Protein AF-A0AAD5MWE3-F1 (afdb_monomer_lite)

Foldseek 3Di:
DDDDDPDPPPPPDPPPPDDDDVVVVDDDDDDDDPDPVVVPDDQVVVLVVVVVVQCCCCPNPNVVVDVHDDDGDD

Secondary structure (DSSP, 8-state):
---PPP-----SS----PPPPGGGT----------HHHHT--HHHHHHHHHHHHHHHHHSTTTTT-S-------

pLDDT: mean 79.04, std 14.92, range [41.16, 95.56]

Structure (mmCIF, N/CA/C/O backbone):
data_AF-A0AAD5MWE3-F1
#
_entry.id   AF-A0AAD5MWE3-F1
#
loop_
_atom_site.group_PDB
_atom_site.id
_atom_site.type_symbol
_atom_site.label_atom_id
_atom_site.label_alt_id
_atom_site.label_comp_id
_atom_site.label_asym_id
_atom_site.label_entity_id
_atom_site.label_seq_id
_atom_site.pdbx_PDB_ins_code
_atom_site.Cartn_x
_atom_site.Cartn_y
_atom_site.Cartn_z
_atom_site.occupancy
_atom_site.B_iso_or_equiv
_atom_site.auth_seq_id
_atom_site.auth_comp_id
_atom_site.auth_asym_id
_atom_site.auth_atom_id
_atom_site.pdbx_PDB_model_num
ATOM 1 N N . MET A 1 1 ? 41.363 5.568 -51.781 1.00 43.19 1 MET A N 1
ATOM 2 C CA . MET A 1 1 ? 40.058 5.181 -51.198 1.00 43.19 1 MET A CA 1
ATOM 3 C C . MET A 1 1 ? 40.350 4.338 -49.968 1.00 43.19 1 MET A C 1
ATOM 5 O O . MET A 1 1 ? 41.134 3.423 -50.139 1.00 43.19 1 MET A O 1
ATOM 9 N N . ASN A 1 2 ? 39.839 4.681 -48.778 1.00 41.16 2 ASN A N 1
ATOM 10 C CA . ASN A 1 2 ? 39.629 3.762 -47.640 1.00 41.16 2 ASN A CA 1
ATOM 11 C C . ASN A 1 2 ? 38.947 4.533 -46.499 1.00 41.16 2 ASN A C 1
ATOM 13 O O . ASN A 1 2 ? 39.597 5.241 -45.737 1.00 41.16 2 ASN A O 1
ATOM 17 N N . LYS A 1 3 ? 37.614 4.440 -46.424 1.00 45.84 3 LYS A N 1
ATOM 18 C CA . LYS A 1 3 ? 36.822 4.946 -45.297 1.00 45.84 3 LYS A CA 1
ATOM 19 C C . LYS A 1 3 ? 36.580 3.772 -44.349 1.00 45.84 3 LYS A C 1
ATOM 21 O O . LYS A 1 3 ? 35.882 2.835 -44.723 1.00 45.84 3 LYS A O 1
ATOM 26 N N . GLN A 1 4 ? 37.173 3.803 -43.159 1.00 50.06 4 GLN A N 1
ATOM 27 C CA . GLN A 1 4 ? 36.833 2.868 -42.087 1.00 50.06 4 GLN A CA 1
ATOM 28 C C . GLN A 1 4 ? 35.442 3.218 -41.555 1.00 50.06 4 GLN A C 1
ATOM 30 O O . GLN A 1 4 ? 35.207 4.320 -41.065 1.00 50.06 4 GLN A O 1
ATOM 35 N N . ALA A 1 5 ? 34.512 2.281 -41.727 1.00 60.03 5 ALA A N 1
ATOM 36 C CA . ALA A 1 5 ? 33.179 2.348 -41.153 1.00 60.03 5 ALA A CA 1
ATOM 37 C C . ALA A 1 5 ? 33.269 2.271 -39.617 1.00 60.03 5 ALA A C 1
ATOM 39 O O . ALA A 1 5 ? 34.130 1.551 -39.100 1.00 60.03 5 ALA A O 1
ATOM 40 N N . PRO A 1 6 ? 32.401 2.976 -38.872 1.00 53.69 6 PRO A N 1
ATOM 41 C CA . PRO A 1 6 ? 32.343 2.816 -37.430 1.00 53.69 6 PRO A CA 1
ATOM 42 C C . PRO A 1 6 ? 31.898 1.388 -37.112 1.00 53.69 6 PRO A C 1
ATOM 44 O O . PRO A 1 6 ? 30.844 0.923 -37.550 1.00 53.69 6 PRO A O 1
ATOM 47 N N . MET A 1 7 ? 32.741 0.689 -36.360 1.00 50.75 7 MET A N 1
ATOM 48 C CA . MET A 1 7 ? 32.490 -0.653 -35.859 1.00 50.75 7 MET A CA 1
ATOM 49 C C . MET A 1 7 ? 31.286 -0.592 -34.910 1.00 50.75 7 MET A C 1
ATOM 51 O O . MET A 1 7 ? 31.432 -0.254 -33.736 1.00 50.75 7 MET A O 1
ATOM 55 N N . CYS A 1 8 ? 30.080 -0.897 -35.395 1.00 53.78 8 CYS A N 1
ATOM 56 C CA . CYS A 1 8 ? 28.993 -1.272 -34.498 1.00 53.78 8 CYS A CA 1
ATOM 57 C C . CYS A 1 8 ? 29.465 -2.515 -33.744 1.00 53.78 8 CYS A C 1
ATOM 59 O O . CYS A 1 8 ? 29.662 -3.567 -34.356 1.00 53.78 8 CYS A O 1
ATOM 61 N N . MET A 1 9 ? 29.686 -2.392 -32.433 1.00 60.44 9 MET A N 1
ATOM 62 C CA . 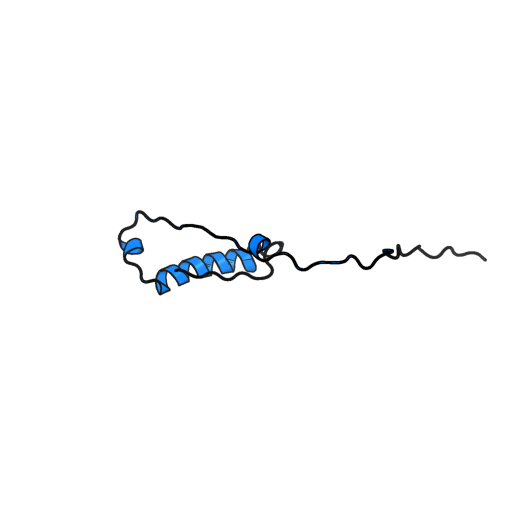MET A 1 9 ? 29.878 -3.543 -31.558 1.00 60.44 9 MET A CA 1
ATOM 63 C C . MET A 1 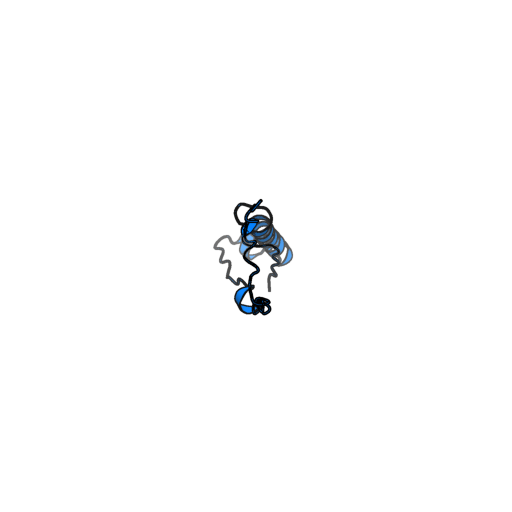9 ? 28.608 -4.392 -31.631 1.00 60.44 9 MET A C 1
ATOM 65 O O . MET A 1 9 ? 27.648 -4.170 -30.899 1.00 60.44 9 MET A O 1
ATOM 69 N N . MET A 1 10 ? 28.580 -5.352 -32.555 1.00 58.19 10 MET A N 1
ATOM 70 C CA . MET A 1 10 ? 27.613 -6.434 -32.517 1.00 58.19 10 MET A CA 1
ATOM 71 C C . MET A 1 10 ? 27.868 -7.182 -31.216 1.00 58.19 10 MET A C 1
ATOM 73 O O . MET A 1 10 ? 28.876 -7.879 -31.087 1.00 58.19 10 MET A O 1
ATOM 77 N N . LEU A 1 11 ? 26.980 -6.993 -30.239 1.00 56.62 11 LEU A N 1
ATOM 78 C CA . LEU A 1 11 ? 26.922 -7.805 -29.032 1.00 56.62 11 LEU A CA 1
ATOM 79 C C . LEU A 1 11 ? 26.803 -9.265 -29.479 1.00 56.62 11 LEU A C 1
ATOM 81 O O . LEU A 1 11 ? 25.754 -9.735 -29.915 1.00 56.62 11 LEU A O 1
ATOM 85 N N . LYS A 1 12 ? 27.939 -9.958 -29.461 1.00 55.22 12 LYS A N 1
ATOM 86 C CA . LYS A 1 12 ? 28.091 -11.338 -29.904 1.00 55.22 12 LYS A CA 1
ATOM 87 C C . LYS A 1 12 ? 27.566 -12.234 -28.789 1.00 55.22 12 LYS A C 1
ATOM 89 O O . LYS A 1 12 ? 28.349 -12.740 -27.999 1.00 55.22 12 LYS A O 1
ATOM 94 N N . SER A 1 13 ? 26.244 -12.328 -28.678 1.00 60.53 13 SER A N 1
ATOM 95 C CA . SER A 1 13 ? 25.449 -13.399 -28.055 1.00 60.53 13 SER A CA 1
ATOM 96 C C . SER A 1 13 ? 24.050 -12.847 -27.780 1.00 60.53 13 SER A C 1
ATOM 98 O O . SER A 1 13 ? 23.950 -11.734 -27.260 1.00 60.53 13 SER A O 1
ATOM 100 N N . PRO A 1 14 ? 22.964 -13.591 -28.056 1.00 58.34 14 PRO A N 1
ATOM 101 C CA . PRO A 1 14 ? 21.688 -13.270 -27.442 1.00 58.34 14 PRO A CA 1
ATOM 102 C C . PRO A 1 14 ? 21.900 -13.400 -25.934 1.00 58.34 14 PRO A C 1
ATOM 104 O O . PRO A 1 14 ? 22.093 -14.500 -25.417 1.00 58.34 14 PRO A O 1
ATOM 107 N N . MET A 1 15 ? 21.954 -12.266 -25.238 1.00 58.06 15 MET A N 1
ATOM 108 C CA . MET A 1 15 ? 21.873 -12.237 -23.788 1.00 58.06 15 MET A CA 1
ATOM 109 C C . MET A 1 15 ? 20.612 -13.028 -23.438 1.00 58.06 15 MET A C 1
ATOM 111 O O . MET A 1 15 ? 19.508 -12.616 -23.793 1.00 58.06 15 MET A O 1
ATOM 115 N N . ARG A 1 16 ? 20.770 -14.223 -22.856 1.00 58.31 16 ARG A N 1
ATOM 116 C CA . ARG A 1 16 ? 19.651 -15.001 -22.327 1.00 58.31 16 ARG A CA 1
ATOM 117 C C . ARG A 1 16 ? 19.121 -14.220 -21.133 1.00 58.31 16 ARG A C 1
ATOM 119 O O . ARG A 1 16 ? 19.576 -14.404 -20.012 1.00 58.31 16 ARG A O 1
ATOM 126 N N . ILE A 1 17 ? 18.231 -13.273 -21.409 1.00 67.44 17 ILE A N 1
ATOM 127 C CA . ILE A 1 17 ? 17.464 -12.569 -20.390 1.00 67.44 17 ILE A CA 1
ATOM 128 C C . ILE A 1 17 ? 16.452 -13.594 -19.889 1.00 67.44 17 ILE A C 1
ATOM 130 O O . ILE A 1 17 ? 15.389 -13.779 -20.478 1.00 67.44 17 ILE A O 1
ATOM 134 N N . GLU A 1 18 ? 16.842 -14.351 -18.869 1.00 74.44 18 GLU A N 1
ATOM 135 C CA . GLU A 1 18 ? 15.912 -15.222 -18.163 1.00 74.44 18 GLU A CA 1
ATOM 136 C C . GLU A 1 18 ? 14.896 -14.362 -17.404 1.00 74.44 18 GLU A C 1
ATOM 138 O O . GLU A 1 18 ? 15.195 -13.242 -16.979 1.00 74.44 18 GLU A O 1
ATOM 143 N N . ALA A 1 19 ? 13.667 -14.865 -17.275 1.00 75.06 19 ALA A N 1
ATOM 144 C CA . ALA A 1 19 ? 12.631 -14.164 -16.533 1.00 75.06 19 ALA A CA 1
ATOM 145 C C . ALA A 1 19 ? 13.070 -13.992 -15.073 1.00 75.06 19 ALA A C 1
ATOM 147 O O . ALA A 1 19 ? 13.523 -14.945 -14.439 1.00 75.06 19 ALA A O 1
ATOM 148 N N . ILE A 1 20 ? 12.926 -12.778 -14.538 1.00 75.38 20 ILE A N 1
ATOM 149 C CA . ILE A 1 20 ? 13.263 -12.489 -13.144 1.00 75.38 20 ILE A CA 1
ATOM 150 C C . ILE A 1 20 ? 12.328 -13.319 -12.243 1.00 75.38 20 ILE A C 1
ATOM 152 O O . ILE A 1 20 ? 11.107 -13.223 -12.393 1.00 75.38 20 ILE A O 1
ATOM 156 N N . PRO A 1 21 ? 12.864 -14.129 -11.313 1.00 79.69 21 PRO A N 1
ATOM 157 C CA . PRO A 1 21 ? 12.055 -14.887 -10.365 1.00 79.69 21 PRO A CA 1
ATOM 158 C C . PRO A 1 21 ? 11.097 -13.998 -9.553 1.00 79.69 21 PRO A C 1
ATOM 160 O O . PRO A 1 21 ? 11.450 -12.896 -9.135 1.00 79.69 21 PRO A O 1
ATOM 163 N N . VAL A 1 22 ? 9.873 -14.478 -9.301 1.00 73.19 22 VAL A N 1
ATOM 164 C CA . VAL A 1 22 ? 8.786 -13.684 -8.682 1.00 73.19 22 VAL A CA 1
ATOM 165 C C . VAL A 1 22 ? 9.134 -13.178 -7.281 1.00 73.19 22 VAL A C 1
ATOM 167 O O . VAL A 1 22 ? 8.767 -12.066 -6.914 1.00 73.19 22 VAL A O 1
ATOM 170 N N . ASN A 1 23 ? 9.909 -13.951 -6.524 1.00 73.44 23 ASN A N 1
ATOM 171 C CA . ASN A 1 23 ? 10.429 -13.570 -5.210 1.00 73.44 23 ASN A CA 1
ATOM 172 C C . ASN A 1 23 ? 11.330 -12.323 -5.251 1.00 73.44 23 ASN A C 1
ATOM 174 O O . ASN A 1 23 ? 11.443 -11.632 -4.246 1.00 73.44 23 ASN A O 1
ATOM 178 N N . HIS A 1 24 ? 11.951 -12.010 -6.392 1.00 74.38 24 HIS A N 1
ATOM 179 C CA . HIS A 1 24 ? 12.728 -10.779 -6.575 1.00 74.38 24 HIS A CA 1
ATOM 180 C C . HIS A 1 24 ? 11.853 -9.591 -7.016 1.00 74.38 24 HIS A C 1
ATOM 182 O O . HIS A 1 24 ? 12.332 -8.461 -7.059 1.00 74.38 24 HIS A O 1
ATOM 188 N N . MET A 1 25 ? 10.577 -9.833 -7.339 1.00 76.50 25 MET A N 1
ATOM 189 C CA . MET A 1 25 ? 9.599 -8.821 -7.764 1.00 76.50 25 MET A CA 1
ATOM 190 C C . MET A 1 25 ? 8.556 -8.502 -6.681 1.00 76.50 25 MET A C 1
A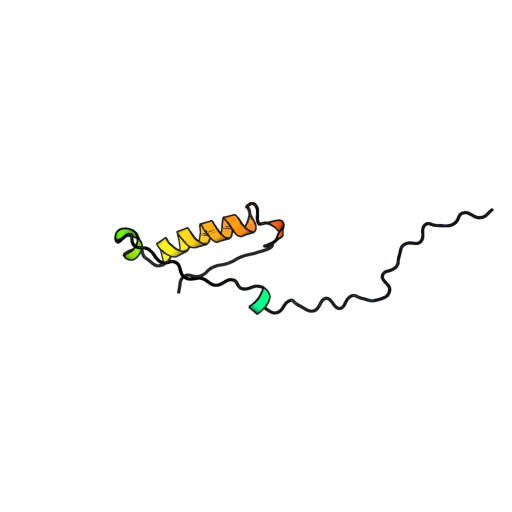TOM 192 O O . MET A 1 25 ? 7.748 -7.592 -6.852 1.00 76.50 25 MET A O 1
ATOM 196 N N . SER A 1 26 ? 8.550 -9.244 -5.570 1.00 73.38 26 SER A N 1
ATOM 197 C CA . SER A 1 26 ? 7.590 -9.080 -4.478 1.00 73.38 26 SER A CA 1
ATOM 198 C C . SER A 1 26 ? 8.191 -8.322 -3.296 1.00 73.38 26 SER A C 1
ATOM 200 O O . SER A 1 26 ? 9.214 -8.732 -2.752 1.00 73.38 26 SER A O 1
ATOM 202 N N . LEU A 1 27 ? 7.503 -7.272 -2.843 1.00 76.19 27 LEU A N 1
ATOM 203 C CA . LEU A 1 27 ? 7.766 -6.599 -1.572 1.00 76.19 27 LEU A CA 1
ATOM 204 C C . LEU A 1 27 ? 6.608 -6.884 -0.608 1.00 76.19 27 LEU A C 1
ATOM 206 O O . LEU A 1 27 ? 5.448 -6.672 -0.955 1.00 76.19 27 LEU A O 1
ATOM 210 N N . SER A 1 28 ? 6.919 -7.333 0.605 1.00 76.69 28 SER A N 1
ATOM 211 C CA . SER A 1 28 ? 5.945 -7.553 1.680 1.00 76.69 28 SER A CA 1
ATOM 212 C C . SER A 1 28 ? 6.316 -6.744 2.918 1.00 76.69 28 SER A C 1
ATOM 214 O O . SER A 1 28 ? 7.497 -6.531 3.189 1.00 76.69 28 SER A O 1
ATOM 216 N N . GLY A 1 29 ? 5.323 -6.338 3.704 1.00 80.69 29 GLY A N 1
ATOM 217 C CA . GLY A 1 29 ? 5.541 -5.624 4.958 1.00 80.69 29 GLY A CA 1
ATOM 218 C C . GLY A 1 29 ? 4.319 -5.678 5.868 1.00 80.69 29 GLY A C 1
ATOM 219 O O . GLY A 1 29 ? 3.244 -6.105 5.452 1.00 80.69 29 GLY A O 1
ATOM 220 N N . VAL A 1 30 ? 4.497 -5.235 7.110 1.00 84.69 30 VAL A N 1
ATOM 221 C CA . VAL A 1 30 ? 3.431 -5.138 8.115 1.00 84.69 30 VAL A CA 1
ATOM 222 C C . VAL A 1 30 ? 3.238 -3.671 8.477 1.00 84.69 30 VAL A C 1
ATOM 224 O O . VAL A 1 30 ? 4.204 -2.963 8.755 1.00 84.69 30 VAL A O 1
ATOM 227 N N . LEU A 1 31 ? 1.985 -3.216 8.467 1.00 82.75 31 LEU A N 1
ATOM 228 C CA . LEU A 1 31 ? 1.604 -1.882 8.921 1.00 82.75 31 LEU A CA 1
ATOM 229 C C . LEU A 1 31 ? 1.020 -1.987 10.326 1.00 82.75 31 LEU A C 1
ATOM 231 O O . LEU A 1 31 ? -0.057 -2.546 10.516 1.00 82.75 31 LEU A O 1
ATOM 235 N N . THR A 1 32 ? 1.722 -1.421 11.300 1.00 87.75 32 THR A N 1
ATOM 236 C CA . THR A 1 32 ? 1.249 -1.342 12.683 1.00 87.75 32 THR A CA 1
ATOM 237 C C . THR A 1 32 ? 0.719 0.059 12.951 1.00 87.75 32 THR A C 1
ATOM 239 O O . THR A 1 32 ? 1.341 1.048 12.564 1.00 87.75 32 THR A O 1
ATOM 242 N N . THR A 1 33 ? -0.422 0.162 13.631 1.00 88.38 33 THR A N 1
ATOM 243 C CA . THR A 1 33 ? -0.981 1.444 14.069 1.00 88.38 33 THR A CA 1
ATOM 244 C C . THR A 1 33 ? -1.277 1.418 15.560 1.00 88.38 33 THR A C 1
ATOM 246 O O . THR A 1 33 ? -1.704 0.401 16.100 1.00 88.38 33 THR A O 1
ATOM 249 N N . THR A 1 34 ? -1.061 2.549 16.224 1.00 93.31 34 THR A N 1
ATOM 250 C CA . THR A 1 34 ? -1.503 2.799 17.604 1.00 93.31 34 THR A CA 1
ATOM 251 C C . THR A 1 34 ? -2.801 3.606 17.648 1.00 93.31 34 THR A C 1
ATOM 253 O O . THR A 1 34 ? -3.383 3.807 18.711 1.00 93.31 34 THR A O 1
ATOM 256 N N . ASN A 1 35 ? -3.275 4.080 16.492 1.00 93.00 35 ASN A N 1
ATOM 257 C CA . ASN A 1 35 ? -4.496 4.856 16.388 1.00 93.00 35 ASN A CA 1
ATOM 258 C C . ASN A 1 35 ? -5.714 3.918 16.396 1.00 93.00 35 ASN A C 1
ATOM 260 O O . ASN A 1 35 ? -5.924 3.147 15.458 1.00 93.00 35 ASN A O 1
ATOM 264 N N . ILE A 1 36 ? -6.536 4.017 17.444 1.00 93.44 36 ILE A N 1
ATOM 265 C CA . ILE A 1 36 ? -7.693 3.133 17.646 1.00 93.44 36 ILE A CA 1
ATOM 266 C C . ILE A 1 36 ? -8.758 3.262 16.548 1.00 93.44 36 ILE A C 1
ATOM 268 O O . ILE A 1 36 ? -9.415 2.282 16.207 1.00 93.44 36 ILE A O 1
ATOM 272 N N . ILE A 1 37 ? -8.887 4.441 15.932 1.00 94.44 37 ILE A N 1
ATOM 273 C CA . ILE A 1 37 ? -9.810 4.656 14.812 1.00 94.44 37 ILE A CA 1
ATOM 274 C C . ILE A 1 37 ? -9.333 3.833 13.613 1.00 94.44 37 ILE A C 1
ATOM 276 O O . ILE A 1 37 ? -10.112 3.076 13.040 1.00 94.44 37 ILE A O 1
ATOM 280 N N . MET A 1 38 ? -8.045 3.909 13.277 1.00 93.50 38 MET A N 1
ATOM 281 C CA . MET A 1 38 ? -7.462 3.126 12.182 1.00 93.50 38 MET A CA 1
ATOM 282 C C . MET A 1 38 ? -7.491 1.619 12.451 1.00 93.50 38 MET A C 1
ATOM 284 O O . MET A 1 38 ? -7.675 0.838 11.523 1.00 93.50 38 MET A O 1
ATOM 288 N N . ALA A 1 39 ? -7.358 1.191 13.708 1.00 91.00 39 ALA A N 1
ATOM 289 C CA . ALA A 1 3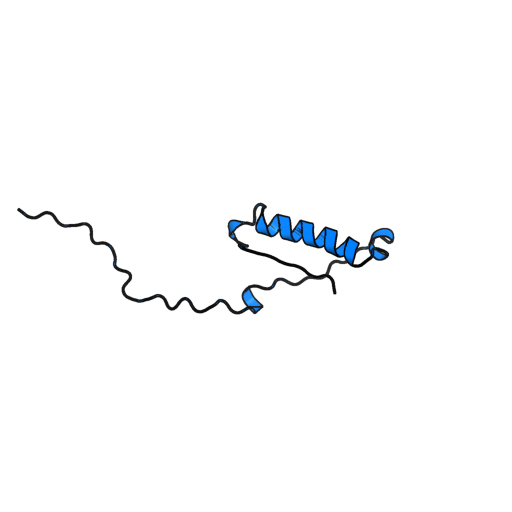9 ? -7.494 -0.220 14.068 1.00 91.00 39 ALA A CA 1
ATOM 290 C C . ALA A 1 39 ? -8.901 -0.770 13.758 1.00 91.00 39 ALA A C 1
ATOM 292 O O . ALA A 1 39 ? -9.038 -1.938 13.410 1.00 91.00 39 ALA A O 1
ATOM 293 N N . SER A 1 40 ? -9.934 0.077 13.830 1.00 93.81 40 SER A N 1
ATOM 294 C CA . SER A 1 40 ? -11.318 -0.286 13.491 1.00 93.81 40 SER A CA 1
ATOM 295 C C . SER A 1 40 ? -11.660 -0.173 12.000 1.00 93.81 40 SER A C 1
ATOM 297 O O . SER A 1 40 ? -12.791 -0.447 11.594 1.00 93.81 40 SER A O 1
ATOM 299 N N . TRP A 1 41 ? -10.711 0.251 11.163 1.00 94.69 41 TRP A N 1
ATOM 300 C CA . TRP A 1 41 ? -10.955 0.402 9.736 1.00 94.69 41 TRP A CA 1
ATOM 301 C C . TRP A 1 41 ? -11.212 -0.936 9.055 1.00 94.69 41 TRP A C 1
ATOM 303 O O . TRP A 1 41 ? -10.543 -1.940 9.295 1.00 94.69 41 TRP A O 1
ATOM 313 N N . SER A 1 42 ? -12.160 -0.921 8.121 1.00 94.69 42 SER A N 1
ATOM 314 C CA . SER A 1 42 ? -12.408 -2.072 7.260 1.00 94.69 42 SER A CA 1
ATOM 315 C C . SER A 1 42 ? -11.202 -2.367 6.359 1.00 94.69 42 SER A C 1
ATOM 317 O O . SER A 1 42 ? -10.398 -1.484 6.044 1.00 94.69 42 SER A O 1
ATOM 319 N N . ARG A 1 43 ? -11.122 -3.599 5.841 1.00 93.44 43 ARG A N 1
ATOM 320 C CA . ARG A 1 43 ? -10.105 -3.979 4.843 1.00 93.44 43 ARG A CA 1
ATOM 321 C C . ARG A 1 43 ? -10.084 -3.043 3.629 1.00 93.44 43 ARG A C 1
ATOM 323 O O . ARG A 1 43 ? -9.009 -2.704 3.156 1.00 93.44 43 ARG A O 1
ATOM 330 N N . GLY A 1 44 ? -11.241 -2.558 3.163 1.00 95.56 44 GLY A N 1
ATOM 331 C CA . GLY A 1 44 ? -11.319 -1.619 2.032 1.00 95.56 44 GLY A CA 1
ATOM 332 C C . GLY A 1 44 ? -10.723 -0.234 2.327 1.00 95.56 44 GLY A C 1
ATOM 333 O O . GLY A 1 44 ? -10.111 0.390 1.456 1.00 95.56 44 GLY A O 1
ATOM 334 N N . MET A 1 45 ? -10.840 0.236 3.572 1.00 94.88 45 MET A N 1
ATOM 335 C CA . MET A 1 45 ? -10.199 1.478 4.017 1.00 94.88 45 MET A CA 1
ATOM 336 C C . MET A 1 45 ? -8.676 1.319 4.059 1.00 94.88 45 MET A C 1
ATOM 338 O O . MET A 1 45 ? -7.959 2.144 3.493 1.00 94.88 45 MET A O 1
ATOM 342 N N . TRP A 1 46 ? -8.177 0.219 4.630 1.00 93.44 46 TRP A N 1
ATOM 343 C CA . TRP A 1 46 ? -6.748 -0.107 4.594 1.00 93.44 46 TRP A CA 1
ATOM 344 C C . TRP A 1 46 ? -6.225 -0.264 3.167 1.00 93.44 46 TRP A C 1
ATOM 346 O O . TRP A 1 46 ? -5.196 0.314 2.820 1.00 93.44 46 TRP A O 1
ATOM 356 N N . GLN A 1 47 ? -6.976 -0.945 2.302 1.00 94.56 47 GLN A N 1
ATOM 357 C CA . GLN A 1 47 ? -6.635 -1.093 0.890 1.00 94.56 47 GLN A CA 1
ATOM 358 C C . GLN A 1 47 ? -6.493 0.271 0.198 1.00 94.56 47 GLN A C 1
ATOM 360 O O . GLN A 1 47 ? -5.595 0.454 -0.619 1.00 94.56 47 GLN A O 1
ATOM 365 N N . SER A 1 48 ? -7.312 1.264 0.560 1.00 94.25 48 SER A N 1
ATOM 366 C CA . SER A 1 48 ? -7.205 2.625 0.015 1.00 94.25 48 SER A CA 1
ATOM 367 C C . SER A 1 48 ? -5.892 3.315 0.399 1.00 94.25 48 SER A C 1
ATOM 369 O O . SER A 1 48 ? -5.316 4.031 -0.422 1.00 94.25 48 SER A O 1
ATOM 371 N N . VAL A 1 49 ? -5.385 3.084 1.614 1.00 92.06 49 VAL A N 1
ATOM 372 C CA . VAL A 1 49 ? -4.071 3.588 2.047 1.00 92.06 49 VAL A CA 1
ATOM 373 C C . VAL A 1 49 ? -2.951 2.902 1.277 1.00 92.06 49 VAL A C 1
ATOM 375 O O . VAL A 1 49 ? -2.101 3.579 0.701 1.00 92.06 49 VAL A O 1
ATOM 378 N N . VAL A 1 50 ? -2.968 1.571 1.204 1.00 92.19 50 VAL A N 1
ATOM 379 C CA . VAL A 1 50 ? -1.910 0.818 0.517 1.00 92.19 50 VAL A CA 1
ATOM 380 C C . VAL A 1 50 ? -1.904 1.119 -0.989 1.00 92.19 50 VAL A C 1
ATOM 382 O O . VAL A 1 50 ? -0.840 1.283 -1.580 1.00 92.19 50 VAL A O 1
ATOM 385 N N . ASN A 1 51 ? -3.067 1.346 -1.607 1.00 93.38 51 ASN A N 1
ATOM 386 C CA . ASN A 1 51 ? -3.163 1.788 -3.003 1.00 93.38 51 ASN A CA 1
ATOM 387 C C . ASN A 1 51 ? -2.480 3.144 -3.251 1.00 93.38 51 ASN A C 1
ATOM 389 O O . ASN A 1 51 ? -1.946 3.374 -4.338 1.00 93.38 51 ASN A O 1
ATOM 393 N N . ARG A 1 52 ? -2.464 4.054 -2.267 1.00 92.12 52 ARG A N 1
ATOM 394 C CA . ARG A 1 52 ? -1.700 5.309 -2.381 1.00 92.12 52 ARG A CA 1
ATOM 395 C C . ARG A 1 52 ? -0.198 5.044 -2.372 1.00 92.12 52 ARG A C 1
ATOM 397 O O . ARG A 1 52 ? 0.507 5.645 -3.175 1.00 92.12 52 ARG A O 1
ATOM 404 N N 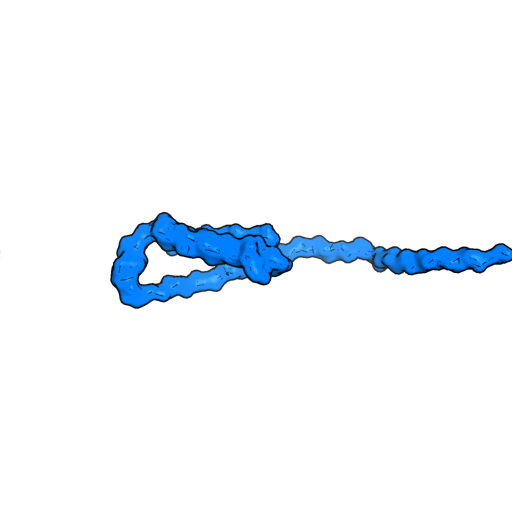. ALA A 1 53 ? 0.278 4.123 -1.534 1.00 89.00 53 ALA A N 1
ATOM 405 C CA . ALA A 1 53 ? 1.681 3.710 -1.542 1.00 89.00 53 ALA A CA 1
ATOM 406 C C . ALA A 1 53 ? 2.074 3.093 -2.897 1.00 89.00 53 ALA A C 1
ATOM 408 O O . ALA A 1 53 ? 3.068 3.506 -3.487 1.00 89.00 53 ALA A O 1
ATOM 409 N N . VAL A 1 54 ? 1.238 2.207 -3.452 1.00 91.06 54 VAL A N 1
ATOM 410 C CA . VAL A 1 54 ? 1.428 1.633 -4.799 1.00 91.06 54 VAL A CA 1
ATOM 411 C C . VAL A 1 54 ? 1.531 2.725 -5.867 1.00 91.06 54 VAL A C 1
ATOM 413 O O . VAL A 1 54 ? 2.430 2.687 -6.703 1.00 91.06 54 VAL A O 1
ATOM 416 N N . ARG A 1 55 ? 0.661 3.742 -5.824 1.00 91.44 55 ARG A N 1
ATOM 417 C CA . ARG A 1 55 ? 0.744 4.875 -6.760 1.00 91.44 55 ARG A CA 1
ATOM 418 C C . ARG A 1 55 ? 2.057 5.642 -6.638 1.00 91.44 55 ARG A C 1
ATOM 420 O O . ARG A 1 55 ? 2.601 6.027 -7.662 1.00 91.44 55 ARG A O 1
ATOM 427 N N . ILE A 1 56 ? 2.574 5.854 -5.428 1.00 89.50 56 ILE A N 1
ATOM 428 C CA . ILE A 1 56 ? 3.870 6.525 -5.227 1.00 89.50 56 ILE A CA 1
ATOM 429 C C . ILE A 1 56 ? 5.016 5.693 -5.818 1.00 89.50 56 ILE A C 1
ATOM 431 O O . ILE A 1 56 ? 5.949 6.263 -6.378 1.00 89.50 56 ILE A O 1
ATOM 435 N N . LEU A 1 57 ? 4.940 4.362 -5.737 1.00 87.44 57 LEU A N 1
ATOM 436 C CA . LEU A 1 57 ? 5.953 3.485 -6.324 1.00 87.44 57 LEU A CA 1
ATOM 437 C C . LEU A 1 57 ? 5.977 3.578 -7.855 1.00 87.44 57 LEU A C 1
ATOM 439 O O . LEU A 1 57 ? 7.053 3.674 -8.430 1.00 87.44 57 LEU A O 1
ATOM 443 N N . VAL A 1 58 ? 4.806 3.598 -8.501 1.00 87.94 58 VAL A N 1
ATOM 444 C CA . VAL A 1 58 ? 4.701 3.539 -9.974 1.00 87.94 58 VAL A CA 1
ATOM 445 C C . VAL A 1 58 ? 4.717 4.918 -10.642 1.00 87.94 58 VAL A C 1
ATOM 447 O O . VAL A 1 58 ? 5.196 5.051 -11.760 1.00 87.94 58 VAL A O 1
ATOM 450 N N . LEU A 1 59 ? 4.185 5.955 -9.988 1.00 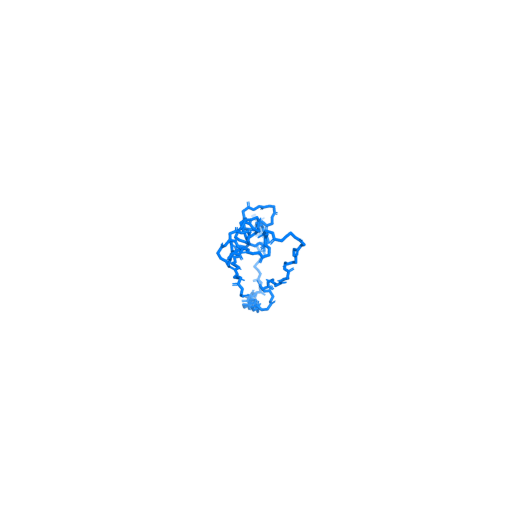87.62 59 LEU A N 1
ATOM 451 C CA . LEU A 1 59 ? 4.032 7.304 -10.560 1.00 87.62 59 LEU A CA 1
ATOM 452 C C . LEU A 1 59 ? 4.906 8.361 -9.875 1.00 87.62 59 LEU A C 1
ATOM 454 O O . LEU A 1 59 ? 4.933 9.511 -10.307 1.00 87.62 59 LEU A O 1
ATOM 458 N N . GLY A 1 60 ? 5.556 8.006 -8.769 1.00 85.38 60 GLY A N 1
ATOM 459 C CA . GLY A 1 60 ? 6.362 8.922 -7.976 1.00 85.38 60 GLY A CA 1
ATOM 460 C C . GLY A 1 60 ? 7.861 8.820 -8.272 1.00 85.38 60 GLY A C 1
ATOM 461 O O . GLY A 1 60 ? 8.269 8.313 -9.316 1.00 85.38 60 GLY A O 1
ATOM 462 N N . PRO A 1 61 ? 8.710 9.259 -7.327 1.00 86.75 61 PRO A N 1
ATOM 463 C CA . PRO A 1 61 ? 10.169 9.264 -7.480 1.00 86.75 61 PRO A CA 1
ATOM 464 C C . PRO A 1 61 ? 10.791 7.885 -7.739 1.00 86.75 61 PRO A C 1
ATOM 466 O O . PRO A 1 61 ? 11.936 7.801 -8.166 1.00 86.75 61 PRO A O 1
ATOM 469 N N . PHE A 1 62 ? 10.045 6.809 -7.474 1.00 84.44 62 PHE A N 1
ATOM 470 C CA . PHE A 1 62 ? 10.493 5.429 -7.649 1.00 84.44 62 PHE A CA 1
ATOM 471 C C . PHE A 1 62 ? 10.043 4.796 -8.974 1.00 84.44 62 PHE A C 1
ATOM 473 O O . PHE A 1 62 ? 10.367 3.635 -9.217 1.00 84.44 62 PHE A O 1
ATOM 480 N N . ALA A 1 63 ? 9.349 5.533 -9.850 1.00 82.19 63 ALA A N 1
ATOM 481 C CA . ALA A 1 63 ? 8.768 5.006 -11.090 1.00 82.19 63 ALA A CA 1
ATOM 482 C C . ALA A 1 63 ? 9.793 4.322 -12.017 1.00 82.19 63 ALA A C 1
ATOM 484 O O . ALA A 1 63 ? 9.464 3.370 -12.719 1.00 82.19 63 ALA A O 1
ATOM 485 N N . SER A 1 64 ? 11.059 4.754 -11.991 1.00 85.19 64 SER A N 1
ATOM 486 C CA . SER A 1 64 ? 12.150 4.123 -12.750 1.00 85.19 64 SER A CA 1
ATOM 487 C C . SER A 1 64 ? 12.534 2.726 -12.249 1.00 85.19 64 SER A C 1
ATOM 489 O O . SER A 1 64 ? 13.184 1.979 -12.975 1.00 85.19 64 SER A O 1
ATOM 491 N N . HIS A 1 65 ? 12.160 2.376 -11.018 1.00 82.44 65 HIS A N 1
ATOM 492 C CA . HIS A 1 65 ? 12.466 1.096 -10.377 1.00 82.44 65 HIS A CA 1
ATOM 493 C C . HIS A 1 65 ? 11.266 0.142 -10.354 1.00 82.44 65 HIS A C 1
ATOM 495 O O . HIS A 1 65 ? 11.453 -1.063 -10.203 1.00 82.44 65 HIS A O 1
ATOM 501 N N . PHE A 1 66 ? 10.049 0.662 -10.530 1.00 79.19 66 PHE A N 1
ATOM 502 C CA . PHE A 1 66 ? 8.811 -0.110 -10.483 1.00 79.19 66 PHE A CA 1
ATOM 503 C C . PHE A 1 66 ? 7.964 0.165 -11.727 1.00 79.19 66 PHE A C 1
ATOM 505 O O . PHE A 1 66 ? 7.186 1.115 -11.770 1.00 79.19 66 PHE A O 1
ATOM 512 N N . SER A 1 67 ? 8.077 -0.708 -12.732 1.00 76.38 67 SER A N 1
ATOM 513 C CA . SER A 1 67 ? 7.249 -0.635 -13.945 1.00 76.38 67 SER A CA 1
ATOM 514 C C . SER A 1 67 ? 5.773 -0.945 -13.672 1.00 76.38 67 SER A C 1
ATOM 516 O O . SER A 1 67 ? 4.888 -0.433 -14.353 1.00 76.38 67 SER A O 1
ATOM 518 N N . SER A 1 68 ? 5.498 -1.779 -12.667 1.00 80.75 68 SER A N 1
ATOM 519 C CA . SER A 1 68 ? 4.157 -2.084 -12.174 1.00 80.75 68 SER A CA 1
ATOM 520 C C . SER A 1 68 ? 4.215 -2.477 -10.698 1.00 80.75 68 SER A C 1
ATOM 522 O O . SER A 1 68 ? 5.225 -3.000 -10.229 1.00 80.75 68 SER A O 1
ATOM 524 N N . ALA A 1 69 ? 3.139 -2.212 -9.958 1.00 84.75 69 ALA A N 1
ATOM 525 C CA . ALA A 1 69 ? 2.995 -2.647 -8.575 1.00 84.75 69 ALA A CA 1
ATOM 526 C C . ALA A 1 69 ? 1.517 -2.892 -8.249 1.00 84.75 69 ALA A C 1
ATOM 528 O O . ALA A 1 69 ? 0.626 -2.196 -8.739 1.00 84.75 69 ALA A O 1
ATOM 529 N N . SER A 1 70 ? 1.267 -3.872 -7.390 1.00 87.00 70 SER A N 1
ATOM 530 C CA . SER A 1 70 ? -0.051 -4.198 -6.850 1.00 87.00 70 SER A CA 1
ATOM 531 C C . SER A 1 70 ? 0.094 -4.579 -5.386 1.00 87.00 70 SER A C 1
ATOM 533 O O . SER A 1 70 ? 1.114 -5.147 -5.002 1.00 87.00 70 SER A O 1
ATOM 535 N N . ALA A 1 71 ? -0.924 -4.307 -4.579 1.00 87.06 71 ALA A N 1
ATOM 536 C CA . ALA A 1 71 ? -0.910 -4.666 -3.171 1.00 87.06 71 ALA A CA 1
ATOM 537 C C . ALA A 1 71 ? -2.278 -5.167 -2.719 1.00 87.06 71 ALA A C 1
ATOM 539 O O . ALA A 1 71 ? -3.310 -4.715 -3.216 1.00 87.06 71 ALA A O 1
ATOM 540 N N . THR A 1 72 ? -2.273 -6.063 -1.741 1.00 88.38 72 THR A N 1
ATOM 541 C CA . THR A 1 72 ? -3.470 -6.676 -1.163 1.00 88.38 72 THR A CA 1
ATOM 542 C C . THR A 1 72 ? -3.382 -6.643 0.354 1.00 88.38 72 THR A C 1
ATOM 544 O O . THR A 1 72 ? -2.343 -6.983 0.915 1.00 88.38 72 THR A O 1
ATOM 547 N N . VAL A 1 73 ? -4.474 -6.256 1.011 1.00 89.25 73 VAL A N 1
ATOM 548 C CA . VAL A 1 73 ? -4.633 -6.374 2.466 1.00 89.25 73 VAL A CA 1
ATOM 549 C C . VAL A 1 73 ? -5.316 -7.707 2.776 1.00 89.25 73 VAL A C 1
ATOM 551 O O . VAL A 1 73 ? -6.454 -7.921 2.353 1.00 89.25 73 VAL A O 1
ATOM 554 N N . SER A 1 74 ? -4.612 -8.596 3.482 1.00 83.75 74 SER A N 1
ATOM 555 C CA . SER A 1 74 ? -5.078 -9.934 3.884 1.00 83.75 74 SER A CA 1
ATOM 556 C C . SER A 1 74 ? -5.650 -9.946 5.293 1.00 83.75 74 SER A C 1
ATOM 558 O O . SER A 1 74 ? -4.916 -9.479 6.193 1.00 83.75 74 SER A O 1
#

Radius of gyration: 22.73 Å; chains: 1; bounding box: 52×24×69 Å

Organism: Parelaphostrongylus tenuis (NCBI:txid148309)

Sequence (74 aa):
MNKQAPMCMMLKSPMRIEAIPVNHMSLSGVLTTTNIIMASWSRGMWQSVVNRAVRILVLGPFASHFSSASATVS